Protein AF-A0A453KPJ7-F1 (afdb_monomer)

Structure (mmCIF, N/CA/C/O backbone):
data_AF-A0A453KPJ7-F1
#
_entry.id   AF-A0A453KPJ7-F1
#
loop_
_atom_site.group_PDB
_atom_site.id
_atom_site.type_symbol
_atom_site.label_atom_id
_atom_site.label_alt_id
_atom_site.label_comp_id
_atom_site.label_asym_id
_atom_site.label_entity_id
_atom_site.label_seq_id
_atom_site.pdbx_PDB_ins_code
_atom_site.Cartn_x
_atom_site.Cartn_y
_atom_site.Cartn_z
_atom_site.occupancy
_atom_site.B_iso_or_equiv
_atom_site.auth_seq_id
_atom_site.auth_comp_id
_atom_site.auth_asym_id
_atom_site.auth_atom_id
_atom_site.pdbx_PDB_model_num
ATOM 1 N N . GLN A 1 1 ? -3.373 10.650 16.529 1.00 89.56 1 GLN A N 1
ATOM 2 C CA . GLN A 1 1 ? -2.076 9.940 16.507 1.00 89.56 1 GLN A CA 1
ATOM 3 C C . GLN A 1 1 ? -1.723 9.648 15.057 1.00 89.56 1 GLN A C 1
ATOM 5 O O . GLN A 1 1 ? -2.638 9.366 14.291 1.00 89.56 1 GLN A O 1
ATOM 10 N N . VAL A 1 2 ? -0.448 9.753 14.685 1.00 97.31 2 VAL A N 1
ATOM 11 C CA . VAL A 1 2 ? 0.050 9.387 13.350 1.00 97.31 2 VAL A CA 1
ATOM 12 C C . VAL A 1 2 ? 0.977 8.189 13.517 1.00 97.31 2 VAL A C 1
ATOM 14 O O . VAL A 1 2 ? 1.848 8.220 14.385 1.00 97.31 2 VAL A O 1
ATOM 17 N N . ILE A 1 3 ? 0.761 7.137 12.732 1.00 98.25 3 ILE A N 1
ATOM 18 C CA . ILE A 1 3 ? 1.535 5.893 12.777 1.00 98.25 3 ILE A CA 1
ATOM 19 C C . ILE A 1 3 ? 2.277 5.762 11.440 1.00 98.25 3 ILE A C 1
ATOM 21 O O . ILE A 1 3 ? 1.617 5.765 10.398 1.00 98.25 3 ILE A O 1
ATOM 25 N N . PRO A 1 4 ? 3.618 5.678 11.427 1.00 98.38 4 PRO A N 1
ATOM 26 C CA . PRO A 1 4 ? 4.360 5.443 10.195 1.00 98.38 4 PRO A CA 1
ATOM 27 C C . PRO A 1 4 ? 4.102 4.022 9.673 1.00 98.38 4 PRO A C 1
ATOM 29 O O . PRO A 1 4 ? 4.000 3.078 10.454 1.00 98.38 4 PRO A O 1
ATOM 32 N N . LEU A 1 5 ? 4.021 3.880 8.351 1.00 98.62 5 LEU A N 1
ATOM 33 C CA . LEU A 1 5 ? 3.817 2.621 7.630 1.00 98.62 5 LEU A CA 1
ATOM 34 C C . LEU A 1 5 ? 5.048 2.350 6.749 1.00 98.62 5 LEU A C 1
ATOM 36 O O . LEU A 1 5 ? 5.122 2.866 5.633 1.00 98.62 5 LEU A O 1
ATOM 40 N N . PRO A 1 6 ? 6.047 1.599 7.235 1.00 98.31 6 PRO A N 1
ATOM 41 C CA . PRO A 1 6 ? 7.269 1.342 6.480 1.00 98.31 6 PRO A CA 1
ATOM 42 C C . PRO A 1 6 ? 7.010 0.535 5.198 1.00 98.31 6 PRO A C 1
ATOM 44 O O . PRO A 1 6 ? 6.441 -0.550 5.250 1.00 98.31 6 PRO A O 1
ATOM 47 N N . VAL A 1 7 ? 7.471 1.010 4.044 1.00 98.56 7 VAL A N 1
ATOM 48 C CA . VAL A 1 7 ? 7.294 0.321 2.748 1.00 98.56 7 VAL A CA 1
ATOM 49 C C . VAL A 1 7 ? 8.561 0.389 1.904 1.00 98.56 7 VAL A C 1
ATOM 51 O O . VAL A 1 7 ? 9.447 1.202 2.172 1.00 98.56 7 VAL A O 1
ATOM 54 N N . TRP A 1 8 ? 8.676 -0.466 0.892 1.00 98.44 8 TRP A N 1
ATOM 55 C CA . TRP A 1 8 ? 9.803 -0.448 -0.040 1.00 98.44 8 TRP A CA 1
ATOM 56 C C . TRP A 1 8 ? 9.503 0.439 -1.239 1.00 98.44 8 TRP A C 1
ATOM 58 O O . TRP A 1 8 ? 8.467 0.263 -1.873 1.00 98.44 8 TRP A O 1
ATOM 68 N N . HIS A 1 9 ? 10.436 1.311 -1.610 1.00 98.06 9 HIS A N 1
ATOM 69 C CA . HIS A 1 9 ? 10.384 2.106 -2.839 1.00 98.06 9 HIS A CA 1
ATOM 70 C C . HIS A 1 9 ? 11.668 1.881 -3.642 1.00 98.06 9 HIS A C 1
ATOM 72 O O . HIS A 1 9 ? 12.615 2.662 -3.597 1.00 98.06 9 HIS A O 1
ATOM 78 N N . GLY A 1 10 ? 11.732 0.750 -4.337 1.00 97.31 10 GLY A N 1
ATOM 79 C CA . GLY A 1 10 ? 12.971 0.255 -4.913 1.00 97.31 10 GLY A CA 1
ATOM 80 C C . GLY A 1 10 ? 13.803 -0.566 -3.938 1.00 97.31 10 GLY A C 1
ATOM 81 O O . GLY A 1 10 ? 13.561 -0.643 -2.731 1.00 97.31 10 GLY A O 1
ATOM 82 N N . GLN A 1 11 ? 14.812 -1.222 -4.501 1.00 95.88 11 GLN A N 1
ATOM 83 C CA . GLN A 1 11 ? 15.698 -2.097 -3.754 1.00 95.88 11 GLN A CA 1
ATOM 84 C C . GLN A 1 11 ? 16.545 -1.294 -2.759 1.00 95.88 11 GLN A C 1
ATOM 86 O O . GLN A 1 11 ? 17.253 -0.365 -3.137 1.00 95.88 11 GLN A O 1
ATOM 91 N N . GLY A 1 12 ? 16.500 -1.688 -1.484 1.00 95.19 12 GLY A N 1
ATOM 92 C CA . GLY A 1 12 ? 17.332 -1.097 -0.431 1.00 95.19 12 GLY A CA 1
ATOM 93 C C . GLY A 1 12 ? 16.883 0.284 0.054 1.00 95.19 12 GLY A C 1
ATOM 94 O O . GLY A 1 12 ? 17.589 0.886 0.859 1.00 95.19 12 GLY A O 1
ATOM 95 N N . TYR A 1 13 ? 15.721 0.777 -0.386 1.00 97.69 13 TYR A N 1
ATOM 96 C CA . TYR A 1 13 ? 15.204 2.082 0.018 1.00 97.69 13 TYR A CA 1
ATOM 97 C C . TYR A 1 13 ? 13.836 1.953 0.700 1.00 97.69 13 TYR A C 1
ATOM 99 O O . TYR A 1 13 ? 12.860 1.486 0.107 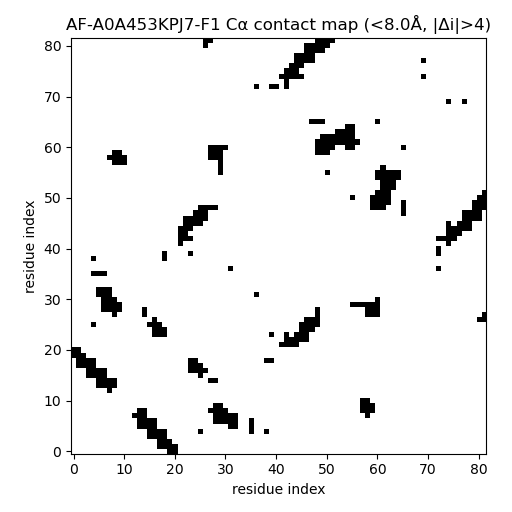1.00 97.69 13 TYR A O 1
ATOM 107 N N . ARG A 1 14 ? 13.777 2.350 1.979 1.00 97.06 14 ARG A N 1
ATOM 108 C CA . ARG A 1 14 ? 12.541 2.394 2.769 1.00 97.06 14 ARG A CA 1
ATOM 109 C C . ARG A 1 14 ? 11.905 3.776 2.682 1.00 97.06 14 ARG A C 1
ATOM 111 O O . ARG A 1 14 ? 12.510 4.757 3.107 1.00 97.06 14 ARG A O 1
ATOM 118 N N . SER A 1 15 ? 10.669 3.810 2.199 1.00 97.19 15 SER A N 1
ATOM 119 C CA . SER A 1 15 ? 9.774 4.964 2.274 1.00 97.19 15 SER A CA 1
ATOM 120 C C . SER A 1 15 ? 8.777 4.783 3.427 1.00 97.19 15 SER A C 1
ATOM 122 O O . SER A 1 15 ? 8.687 3.709 4.038 1.00 97.19 15 SER A O 1
ATOM 124 N N . LEU A 1 16 ? 8.036 5.843 3.742 1.00 98.19 16 LEU A N 1
ATOM 125 C CA . LEU A 1 16 ? 6.999 5.849 4.765 1.00 98.19 16 LEU A CA 1
ATOM 126 C C . LEU A 1 16 ? 5.658 6.249 4.157 1.00 98.19 16 LEU A C 1
ATOM 128 O O . LEU A 1 16 ? 5.489 7.365 3.670 1.00 98.19 16 LEU A O 1
ATOM 132 N N . GLY A 1 17 ? 4.681 5.359 4.285 1.00 98.38 17 GLY A N 1
ATOM 133 C CA . GLY A 1 17 ? 3.287 5.763 4.355 1.00 98.38 17 GLY A CA 1
ATOM 134 C C . GLY A 1 17 ? 2.916 6.218 5.767 1.00 98.38 17 GLY A C 1
ATOM 135 O O . GLY A 1 17 ? 3.710 6.131 6.710 1.00 98.38 17 GLY A O 1
ATOM 136 N N . PHE A 1 18 ? 1.674 6.656 5.938 1.00 98.56 18 PHE A N 1
ATOM 137 C CA . PHE A 1 18 ? 1.153 7.101 7.225 1.00 98.56 18 PHE A CA 1
ATOM 138 C C . PHE A 1 18 ? -0.284 6.643 7.433 1.00 98.56 18 PHE A C 1
ATOM 140 O O . PHE A 1 18 ? -1.129 6.769 6.545 1.00 98.56 18 PHE A O 1
ATOM 147 N N . ARG A 1 19 ? -0.573 6.171 8.646 1.00 98.56 19 ARG A N 1
ATOM 148 C CA . ARG A 1 19 ? -1.931 5.987 9.149 1.00 98.56 19 ARG A CA 1
ATOM 149 C C . ARG A 1 19 ? -2.285 7.109 10.112 1.00 98.56 19 ARG A C 1
ATOM 151 O O . ARG A 1 19 ? -1.527 7.414 11.034 1.00 98.56 19 ARG A O 1
ATOM 158 N N . PHE A 1 20 ? -3.459 7.695 9.926 1.00 98.19 20 PHE A N 1
ATOM 159 C CA . PHE A 1 20 ? -4.020 8.697 10.825 1.00 98.19 20 PHE A CA 1
ATOM 160 C C . PHE A 1 20 ? -5.525 8.466 10.951 1.00 98.19 20 PHE A C 1
ATOM 162 O O . PHE A 1 20 ? -6.289 8.616 9.999 1.00 98.19 20 PHE A O 1
ATOM 169 N N . GLY A 1 21 ? -5.939 8.036 12.146 1.00 96.38 21 GLY A N 1
ATOM 170 C CA . GLY A 1 21 ? -7.276 7.487 12.359 1.00 96.38 21 GLY A CA 1
ATOM 171 C C . GLY A 1 21 ? -7.506 6.254 11.482 1.00 96.38 21 GLY A C 1
ATOM 172 O O . GLY A 1 21 ? -6.727 5.297 11.509 1.00 96.38 21 GLY A O 1
ATOM 173 N N . ASP A 1 22 ? -8.557 6.327 10.675 1.00 97.12 22 ASP A N 1
A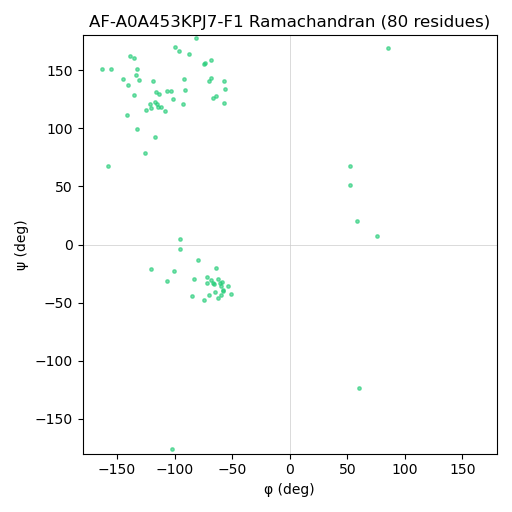TOM 174 C CA . ASP A 1 22 ? -9.048 5.241 9.825 1.00 97.12 22 ASP A CA 1
ATOM 175 C C . ASP A 1 22 ? -8.521 5.291 8.380 1.00 97.12 22 ASP A C 1
ATOM 177 O O . ASP A 1 22 ? -8.931 4.500 7.521 1.00 97.12 22 ASP A O 1
ATOM 181 N N . ILE A 1 23 ? -7.616 6.233 8.104 1.00 98.50 23 ILE A N 1
ATOM 182 C CA . ILE A 1 23 ? -7.042 6.491 6.785 1.00 98.50 23 ILE A CA 1
ATOM 183 C C . ILE A 1 23 ? -5.604 5.978 6.760 1.00 98.50 23 ILE A C 1
ATOM 185 O O . ILE A 1 23 ? -4.826 6.280 7.665 1.00 98.50 23 ILE A O 1
ATOM 189 N N . CYS A 1 24 ? -5.251 5.234 5.714 1.00 98.75 24 CYS A N 1
ATOM 190 C CA . CYS A 1 24 ? -3.882 4.824 5.409 1.00 98.75 24 CYS A CA 1
ATOM 191 C C . CYS A 1 24 ? -3.470 5.428 4.065 1.00 98.75 24 CYS A C 1
ATOM 193 O O . CYS A 1 24 ? -4.132 5.199 3.055 1.00 98.75 24 CYS A O 1
ATOM 195 N N . TYR A 1 25 ? -2.389 6.200 4.055 1.00 98.69 25 TYR A N 1
ATOM 196 C CA . TYR A 1 25 ? -1.820 6.820 2.862 1.00 98.69 25 TYR A CA 1
ATOM 197 C C . TYR A 1 25 ? -0.445 6.217 2.585 1.00 98.69 25 TYR A C 1
ATOM 199 O O . TYR A 1 25 ? 0.452 6.334 3.419 1.00 98.69 25 TYR A O 1
ATOM 207 N N . ILE A 1 26 ? -0.283 5.572 1.433 1.00 98.50 26 ILE A N 1
ATOM 208 C CA . ILE A 1 26 ? 0.977 4.980 0.978 1.00 98.50 26 ILE A CA 1
ATOM 209 C C . ILE A 1 26 ? 1.192 5.400 -0.479 1.00 98.50 26 ILE A C 1
ATOM 211 O O . ILE A 1 26 ? 0.605 4.813 -1.389 1.00 98.50 26 ILE A O 1
ATOM 215 N N . SER A 1 27 ? 2.028 6.415 -0.695 1.00 95.50 27 SER A N 1
ATOM 216 C CA . SER A 1 27 ? 2.551 6.750 -2.024 1.00 95.50 27 SER A CA 1
ATOM 217 C C . SER A 1 27 ? 3.926 6.119 -2.232 1.00 95.50 27 SER A C 1
ATOM 219 O O . SER A 1 27 ? 4.541 5.661 -1.267 1.00 95.50 27 SER A O 1
ATOM 221 N N . ASP A 1 28 ? 4.385 6.102 -3.487 1.00 96.69 28 ASP A N 1
ATOM 222 C CA . ASP A 1 28 ? 5.749 5.715 -3.853 1.00 96.69 28 ASP A CA 1
ATOM 223 C C . ASP A 1 28 ? 6.130 4.353 -3.256 1.00 96.69 28 ASP A C 1
ATOM 225 O O . ASP A 1 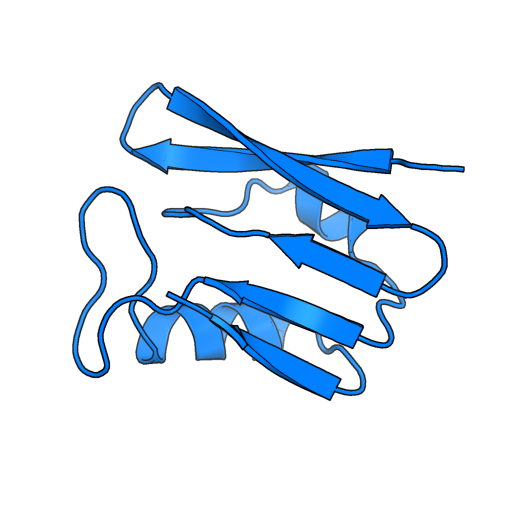28 ? 6.959 4.268 -2.352 1.00 96.69 28 ASP A O 1
ATOM 229 N N . VAL A 1 29 ? 5.492 3.272 -3.718 1.00 98.31 29 VAL A N 1
ATOM 230 C CA . VAL A 1 29 ? 5.696 1.934 -3.146 1.00 98.31 29 VAL A CA 1
ATOM 231 C C . VAL A 1 29 ? 5.855 0.872 -4.225 1.00 98.31 29 VAL A C 1
ATOM 233 O O . VAL A 1 29 ? 5.035 0.713 -5.115 1.00 98.31 29 VAL A O 1
ATOM 236 N N . SER A 1 30 ? 6.922 0.095 -4.103 1.00 98.00 30 SER A N 1
ATOM 237 C CA . SER A 1 30 ? 7.227 -1.088 -4.912 1.00 98.00 30 SER A CA 1
ATOM 238 C C . SER A 1 30 ? 6.897 -2.406 -4.217 1.00 98.00 30 SER A C 1
ATOM 240 O O . SER A 1 30 ? 6.728 -3.408 -4.908 1.00 98.00 30 SER A O 1
ATOM 242 N N . ASP A 1 31 ? 6.835 -2.424 -2.879 1.00 98.12 31 ASP A N 1
ATOM 243 C CA . ASP A 1 31 ? 6.458 -3.605 -2.097 1.00 98.12 31 ASP A CA 1
ATOM 244 C C . ASP A 1 31 ? 6.064 -3.248 -0.649 1.00 98.12 31 ASP A C 1
ATOM 246 O O . ASP A 1 31 ? 6.566 -2.274 -0.074 1.00 98.12 31 ASP A O 1
ATOM 250 N N . ILE A 1 32 ? 5.180 -4.052 -0.048 1.00 98.25 32 ILE A N 1
ATOM 251 C CA . ILE A 1 32 ? 4.706 -3.879 1.335 1.00 98.25 32 ILE A CA 1
ATOM 252 C C . ILE A 1 32 ? 5.244 -5.038 2.189 1.00 98.25 32 ILE A C 1
ATOM 254 O O . ILE A 1 32 ? 4.893 -6.188 1.928 1.00 98.25 32 ILE A O 1
ATOM 258 N N . PRO A 1 33 ? 6.068 -4.767 3.216 1.00 97.38 33 PRO A N 1
ATOM 259 C CA . PRO A 1 33 ? 6.606 -5.794 4.104 1.00 97.38 33 PRO A CA 1
ATOM 260 C C . PRO A 1 33 ? 5.549 -6.316 5.087 1.00 97.38 33 PRO A C 1
ATOM 262 O O . PRO A 1 33 ? 4.623 -5.596 5.469 1.00 97.38 33 PRO A O 1
ATOM 265 N N . ASP A 1 34 ? 5.745 -7.543 5.574 1.00 96.75 34 ASP A N 1
ATOM 266 C CA . ASP A 1 34 ? 4.826 -8.235 6.492 1.00 96.75 34 ASP A CA 1
ATOM 267 C C . ASP A 1 34 ? 4.484 -7.426 7.754 1.00 96.75 34 ASP A C 1
ATOM 269 O O . ASP A 1 34 ? 3.344 -7.449 8.225 1.00 96.75 34 ASP A O 1
ATOM 273 N N . GLU A 1 35 ? 5.445 -6.666 8.295 1.00 96.75 35 GLU A N 1
ATOM 274 C CA . GLU A 1 35 ? 5.215 -5.820 9.472 1.00 96.75 35 GLU A CA 1
ATOM 275 C C . GLU A 1 35 ? 4.162 -4.725 9.240 1.00 96.75 35 GLU A C 1
ATOM 277 O O . GLU A 1 35 ? 3.451 -4.346 10.172 1.00 96.75 35 GLU A O 1
ATOM 282 N N . THR A 1 36 ? 4.023 -4.250 8.001 1.00 98.31 36 THR A N 1
ATOM 283 C CA . THR A 1 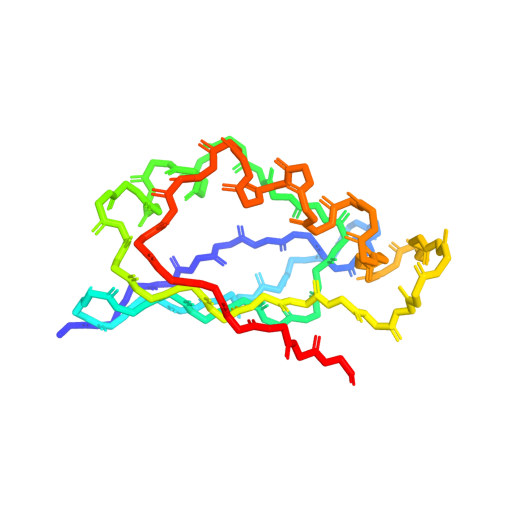36 ? 3.154 -3.123 7.659 1.00 98.31 36 THR A CA 1
ATOM 284 C C . THR A 1 36 ? 1.712 -3.561 7.474 1.00 98.31 36 THR A C 1
ATOM 286 O O . THR A 1 36 ? 0.814 -2.802 7.830 1.00 98.31 36 THR A O 1
ATOM 289 N N . TYR A 1 37 ? 1.450 -4.798 7.036 1.00 98.12 37 TYR A N 1
ATOM 290 C CA . TYR A 1 37 ? 0.071 -5.294 6.928 1.00 98.12 37 TYR A CA 1
ATOM 291 C C . TYR A 1 37 ? -0.662 -5.293 8.271 1.00 98.12 37 TYR A C 1
ATOM 293 O O . TYR A 1 37 ? -1.834 -4.932 8.310 1.00 98.12 37 TYR A O 1
ATOM 301 N N . LYS A 1 38 ? 0.030 -5.590 9.379 1.00 96.56 38 LYS A N 1
ATOM 302 C CA . LYS A 1 38 ? -0.560 -5.517 10.731 1.00 96.56 38 LYS A CA 1
ATOM 303 C C . LYS A 1 38 ? -1.038 -4.107 11.079 1.00 96.56 38 LYS A C 1
ATOM 305 O O . LYS A 1 38 ? -2.023 -3.928 11.781 1.00 96.56 38 LYS A O 1
ATOM 310 N N . LEU A 1 39 ? -0.346 -3.087 10.571 1.00 97.44 39 LEU A N 1
ATOM 311 C CA . LEU A 1 39 ? -0.696 -1.682 10.790 1.00 97.44 39 LEU A CA 1
ATOM 312 C C . LEU A 1 39 ? -1.838 -1.207 9.875 1.00 97.44 39 LEU A C 1
ATOM 314 O O . LEU A 1 39 ? -2.405 -0.137 10.114 1.00 97.44 39 LEU A O 1
ATOM 318 N N . LEU A 1 40 ? -2.178 -1.988 8.845 1.00 97.75 40 LEU A N 1
ATOM 319 C CA . LEU A 1 40 ? -3.231 -1.710 7.866 1.00 97.75 40 LEU A CA 1
ATOM 320 C C . LEU A 1 40 ? -4.571 -2.379 8.202 1.00 97.75 40 LEU A C 1
ATOM 322 O O . LEU A 1 40 ? -5.558 -2.137 7.506 1.00 97.75 40 LEU A O 1
ATOM 326 N N . GLU A 1 41 ? -4.632 -3.185 9.264 1.00 95.56 41 GLU A N 1
ATOM 327 C CA . GLU A 1 41 ? -5.872 -3.814 9.725 1.00 95.56 41 GLU A CA 1
ATOM 328 C C . GLU A 1 41 ? -6.955 -2.763 10.035 1.00 95.56 41 GLU A C 1
ATOM 330 O O . GLU A 1 41 ? -6.674 -1.666 10.539 1.00 95.56 41 GLU A O 1
ATOM 335 N N . ASP A 1 42 ? -8.200 -3.089 9.682 1.00 95.50 42 ASP A N 1
ATOM 336 C CA . ASP A 1 42 ? -9.389 -2.235 9.818 1.00 95.50 42 ASP A 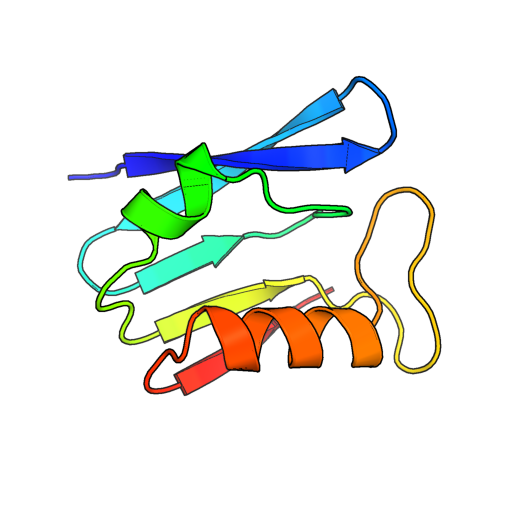CA 1
ATOM 337 C C . ASP A 1 42 ? -9.327 -0.875 9.092 1.00 95.50 42 ASP A C 1
ATOM 339 O O . ASP A 1 42 ? -10.109 0.038 9.382 1.00 95.50 42 ASP A O 1
ATOM 343 N N . CYS A 1 43 ? -8.441 -0.729 8.100 1.00 97.25 43 CYS A N 1
ATOM 344 C CA .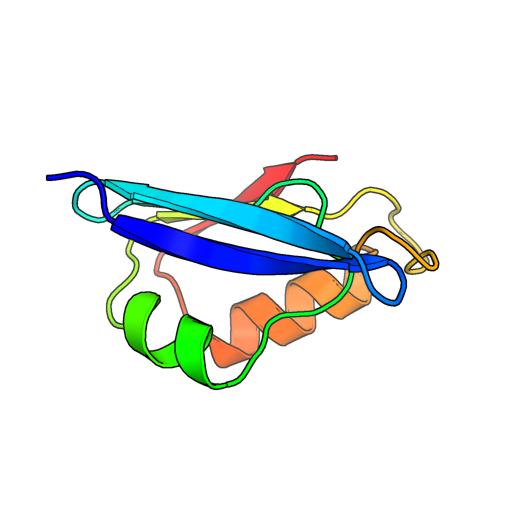 CYS A 1 43 ? -8.358 0.466 7.263 1.00 97.25 43 CYS A CA 1
ATOM 345 C C . CYS A 1 43 ? -9.699 0.762 6.561 1.00 97.25 43 CYS A C 1
ATOM 347 O O . CYS A 1 43 ? -10.222 -0.043 5.787 1.00 97.25 43 CYS A O 1
ATOM 349 N N . GLN A 1 44 ? -10.267 1.948 6.796 1.00 98.38 44 GLN A N 1
ATOM 350 C CA . GLN A 1 44 ? -11.514 2.356 6.142 1.00 98.38 44 GLN A CA 1
ATOM 351 C C . GLN A 1 44 ? -11.233 2.961 4.766 1.00 98.38 44 GLN A C 1
ATOM 353 O O . GLN A 1 44 ? -11.910 2.627 3.792 1.00 98.38 44 GLN A O 1
ATOM 358 N N . LEU A 1 45 ? -10.225 3.831 4.686 1.00 98.75 45 LEU A N 1
ATOM 359 C CA . LEU A 1 45 ? -9.792 4.468 3.449 1.00 98.75 45 LEU A CA 1
ATOM 360 C C . LEU A 1 45 ? -8.307 4.210 3.213 1.00 98.75 45 LEU A C 1
ATOM 362 O O . LEU A 1 45 ? -7.463 4.706 3.958 1.00 98.75 45 LEU A O 1
ATOM 366 N N . LEU A 1 46 ? -8.005 3.494 2.135 1.00 98.81 46 LEU A N 1
ATOM 367 C CA . LEU A 1 46 ? -6.646 3.302 1.647 1.00 98.81 46 LEU A CA 1
ATOM 368 C C . LEU A 1 46 ? -6.391 4.230 0.455 1.00 98.81 46 LEU A C 1
ATOM 370 O O . LEU A 1 46 ? -7.127 4.192 -0.527 1.00 98.81 46 LEU A O 1
ATOM 374 N N . ILE A 1 47 ? -5.344 5.041 0.519 1.00 98.81 47 ILE A N 1
ATOM 375 C CA . ILE A 1 47 ? -4.825 5.806 -0.616 1.00 98.81 47 ILE A CA 1
ATOM 376 C C . ILE A 1 47 ? -3.502 5.152 -1.009 1.00 98.81 47 ILE A C 1
ATOM 378 O O . ILE A 1 47 ? -2.588 5.119 -0.185 1.00 98.81 47 ILE A O 1
ATOM 382 N N . LEU A 1 48 ? -3.427 4.578 -2.212 1.00 98.75 48 LEU A N 1
ATOM 383 C CA . LEU A 1 48 ? -2.336 3.687 -2.619 1.00 98.75 48 LEU A CA 1
ATOM 384 C C . LEU A 1 48 ? -1.745 4.068 -3.982 1.00 98.75 48 LEU A C 1
ATOM 386 O O . LEU A 1 48 ? -2.483 4.414 -4.905 1.00 98.75 48 LEU A O 1
ATOM 390 N N . ASP A 1 49 ? -0.425 3.944 -4.097 1.00 98.31 49 ASP A N 1
ATOM 391 C CA . ASP A 1 49 ? 0.336 4.071 -5.343 1.00 98.31 49 ASP A CA 1
ATOM 392 C C . ASP A 1 49 ? -0.141 3.100 -6.442 1.00 98.31 49 ASP A C 1
ATOM 394 O O . ASP A 1 49 ? -0.346 1.904 -6.207 1.00 98.31 49 ASP A O 1
ATOM 398 N N . ALA A 1 50 ? -0.303 3.626 -7.652 1.00 98.00 50 ALA A N 1
ATOM 399 C CA . ALA A 1 50 ? -0.587 2.904 -8.885 1.00 98.00 50 ALA A CA 1
ATOM 400 C C . ALA A 1 50 ? -0.160 3.759 -10.096 1.00 98.00 50 ALA A C 1
ATOM 402 O O . ALA A 1 50 ? -0.993 4.213 -10.882 1.00 98.00 50 ALA A O 1
ATOM 403 N N . LEU A 1 51 ? 1.149 3.967 -10.255 1.00 97.56 51 LEU A N 1
ATOM 404 C CA . LEU A 1 51 ? 1.746 4.893 -11.228 1.00 97.56 51 LEU A CA 1
ATOM 405 C C . LEU A 1 51 ? 1.388 4.595 -12.694 1.00 97.56 51 LEU A C 1
ATOM 407 O O . LEU A 1 51 ? 1.339 5.494 -13.533 1.00 97.56 51 LEU A O 1
ATOM 411 N N . ARG A 1 52 ? 1.198 3.319 -13.046 1.00 96.19 52 ARG A N 1
ATOM 412 C CA . ARG A 1 52 ? 0.933 2.897 -14.431 1.00 96.19 52 ARG A CA 1
ATOM 413 C C . ARG A 1 52 ? -0.231 1.919 -14.524 1.00 96.19 52 ARG A C 1
ATOM 415 O O . ARG A 1 52 ? -0.374 1.061 -13.654 1.00 96.19 52 ARG A O 1
ATOM 422 N N . PRO A 1 53 ? -1.023 1.973 -15.608 1.00 96.00 53 PRO A N 1
ATOM 423 C CA . PRO A 1 53 ? -2.181 1.099 -15.768 1.00 96.00 53 PRO A CA 1
ATOM 424 C C . PRO A 1 53 ? -1.814 -0.363 -16.066 1.00 96.00 53 PRO A C 1
ATOM 426 O O . PRO A 1 53 ? -2.585 -1.254 -15.726 1.00 96.00 53 PRO A O 1
AT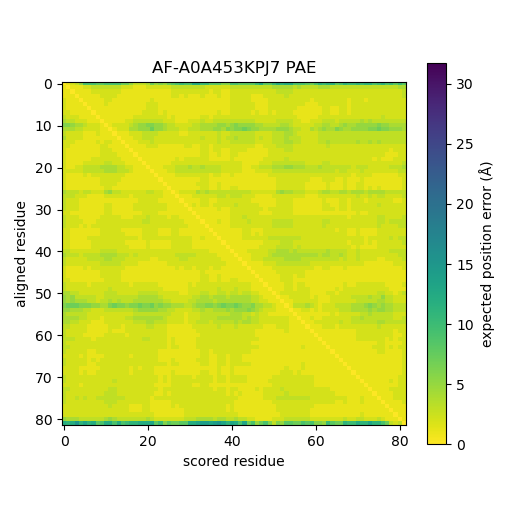OM 429 N N . ASP A 1 54 ? -0.668 -0.629 -16.698 1.00 95.88 54 ASP A N 1
ATOM 430 C CA . ASP A 1 54 ? -0.333 -1.942 -17.265 1.00 95.88 54 ASP A CA 1
ATOM 431 C C . ASP A 1 54 ? 0.717 -2.730 -16.467 1.00 95.88 54 ASP A C 1
ATOM 433 O O . ASP A 1 54 ? 0.677 -3.960 -16.460 1.00 95.88 54 ASP A O 1
ATOM 437 N N . ARG A 1 55 ? 1.665 -2.055 -15.800 1.00 95.94 55 ARG A N 1
ATOM 438 C CA . ARG A 1 55 ? 2.813 -2.722 -15.158 1.00 95.94 55 ARG A CA 1
ATOM 439 C C . ARG A 1 55 ? 3.418 -1.943 -13.998 1.00 95.94 55 ARG A C 1
ATOM 441 O O . ARG A 1 55 ? 3.436 -0.717 -14.015 1.00 95.94 55 ARG A O 1
ATOM 448 N N . SER A 1 56 ? 3.994 -2.664 -13.041 1.00 97.50 56 SER A N 1
ATOM 449 C CA . SE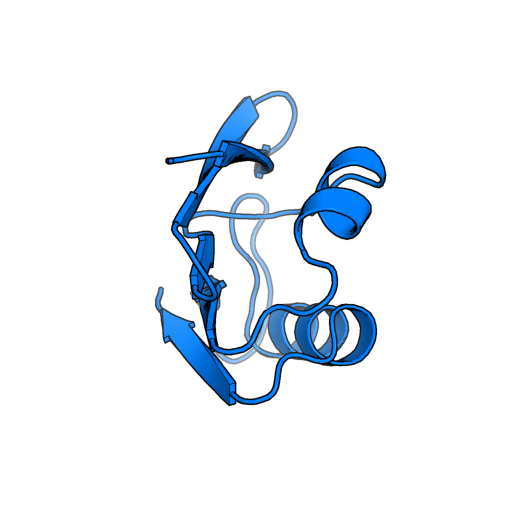R A 1 56 ? 4.854 -2.079 -12.006 1.00 97.50 56 SER A CA 1
ATOM 450 C C . SER A 1 56 ? 6.221 -1.683 -12.566 1.00 97.50 56 SER A C 1
ATOM 452 O O . SER A 1 56 ? 6.676 -2.219 -13.582 1.00 97.50 56 SER A O 1
ATOM 454 N N . SER A 1 57 ? 6.884 -0.740 -11.900 1.00 96.81 57 SER A N 1
ATOM 455 C CA . SER A 1 57 ? 8.308 -0.457 -12.093 1.00 96.81 57 SER A CA 1
ATOM 456 C C . SER A 1 57 ? 9.125 -1.072 -10.952 1.00 96.81 57 SER A C 1
ATOM 458 O O . SER A 1 57 ? 8.584 -1.748 -10.079 1.00 96.81 57 SER A O 1
ATOM 460 N N . SER A 1 58 ? 10.438 -0.837 -10.944 1.00 97.25 58 SER A N 1
ATOM 461 C CA . SER A 1 58 ? 11.284 -1.199 -9.804 1.00 97.25 58 SER A CA 1
ATOM 462 C C . SER A 1 58 ? 10.932 -0.427 -8.531 1.00 97.25 58 SER A C 1
ATOM 464 O O . SER A 1 58 ? 11.309 -0.867 -7.456 1.00 97.25 58 SER A O 1
ATOM 466 N N . THR A 1 59 ? 10.244 0.711 -8.641 1.00 97.50 59 THR A N 1
ATOM 467 C CA . THR A 1 59 ? 10.022 1.659 -7.541 1.00 97.50 59 THR A CA 1
ATOM 468 C C . THR A 1 59 ? 8.547 1.903 -7.218 1.00 97.50 59 THR A C 1
ATOM 470 O O . THR A 1 59 ? 8.243 2.279 -6.092 1.00 97.50 59 THR A O 1
ATOM 473 N N . HIS A 1 60 ? 7.632 1.625 -8.147 1.00 98.38 60 HIS A N 1
ATOM 474 C CA . HIS A 1 60 ? 6.198 1.873 -7.986 1.00 98.38 60 HIS A CA 1
ATOM 475 C C . HIS A 1 60 ? 5.352 0.674 -8.386 1.00 98.38 60 HIS A C 1
ATOM 477 O O . HIS A 1 60 ? 5.685 -0.075 -9.317 1.00 98.38 60 HIS A O 1
ATOM 483 N N . PHE A 1 61 ? 4.190 0.564 -7.758 1.00 98.44 61 PHE A N 1
ATOM 484 C CA . PHE A 1 61 ? 3.146 -0.338 -8.192 1.00 98.44 61 PHE A CA 1
ATOM 485 C C . PHE A 1 61 ? 2.526 0.143 -9.502 1.00 98.44 61 PHE A C 1
ATOM 487 O O . PHE A 1 61 ? 2.277 1.326 -9.725 1.00 98.44 61 PHE A O 1
ATOM 494 N N . GLY A 1 62 ? 2.232 -0.813 -10.378 1.00 98.31 62 GLY A N 1
ATOM 495 C CA . GLY A 1 62 ? 1.218 -0.645 -11.408 1.00 98.31 62 GLY A CA 1
ATOM 496 C C . GLY A 1 62 ? -0.154 -1.031 -10.864 1.00 98.31 62 GLY A C 1
ATOM 497 O O . GLY A 1 62 ? -0.261 -1.754 -9.870 1.00 98.31 62 GLY A O 1
ATOM 498 N N . LEU A 1 63 ? -1.209 -0.619 -11.563 1.00 98.44 63 LEU A N 1
ATOM 499 C CA . LEU A 1 63 ? -2.593 -0.897 -11.186 1.00 98.44 63 LEU A CA 1
ATOM 500 C C . LEU A 1 63 ? -2.873 -2.390 -10.906 1.00 98.44 63 LEU A C 1
ATOM 502 O O . LEU A 1 63 ? -3.516 -2.668 -9.894 1.00 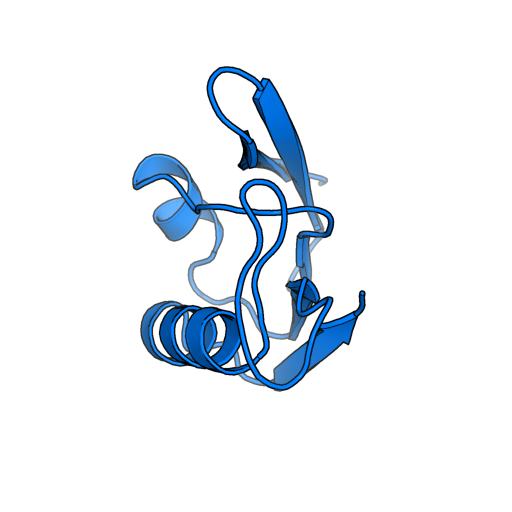98.44 63 LEU A O 1
ATOM 506 N N . PRO A 1 64 ? -2.383 -3.373 -11.696 1.00 98.38 64 PRO A N 1
ATOM 507 C CA . PRO A 1 64 ? -2.629 -4.786 -11.399 1.00 98.38 64 PRO A CA 1
ATOM 508 C C . PRO A 1 64 ? -2.095 -5.212 -10.027 1.00 98.38 64 PRO A C 1
ATOM 510 O O . PRO A 1 64 ? -2.813 -5.861 -9.266 1.00 98.38 64 PRO A O 1
ATOM 513 N N . ARG A 1 65 ? -0.874 -4.783 -9.679 1.00 98.19 65 ARG A N 1
ATOM 514 C CA . ARG A 1 65 ? -0.254 -5.086 -8.383 1.00 98.19 65 ARG A CA 1
ATOM 515 C C . ARG A 1 65 ? -0.950 -4.345 -7.247 1.00 98.19 65 ARG A C 1
ATOM 517 O O . ARG A 1 65 ? -1.259 -4.957 -6.231 1.00 98.19 65 ARG A O 1
ATOM 524 N N . ALA A 1 66 ? -1.277 -3.069 -7.437 1.00 98.56 66 ALA A N 1
ATOM 525 C CA . ALA A 1 66 ? -2.027 -2.300 -6.448 1.00 98.56 66 ALA A CA 1
ATOM 526 C C . ALA A 1 66 ? -3.386 -2.960 -6.134 1.00 98.56 66 ALA A C 1
ATOM 528 O O . ALA A 1 66 ? -3.783 -3.056 -4.975 1.00 98.56 66 ALA A O 1
ATOM 529 N N . LEU A 1 67 ? -4.073 -3.509 -7.144 1.00 98.62 67 LEU A N 1
ATOM 530 C CA . LEU A 1 67 ? -5.314 -4.270 -6.957 1.00 98.62 67 LEU A CA 1
ATOM 531 C C . LEU A 1 67 ? -5.109 -5.591 -6.196 1.00 98.62 67 LEU A C 1
ATOM 533 O O . LEU A 1 67 ? -6.012 -6.014 -5.474 1.00 98.62 67 LEU A O 1
ATOM 537 N N . GLU A 1 68 ? -3.973 -6.278 -6.347 1.00 98.56 68 GLU A N 1
ATOM 538 C CA . GLU A 1 68 ? -3.631 -7.437 -5.504 1.00 98.56 68 GLU A CA 1
ATOM 539 C C . GLU A 1 68 ? -3.500 -7.025 -4.037 1.00 98.56 68 GLU A C 1
ATOM 541 O O . GLU A 1 68 ? -4.093 -7.666 -3.168 1.00 98.56 68 GLU A O 1
ATOM 546 N N . GLU A 1 69 ? -2.800 -5.924 -3.768 1.00 98.38 69 GLU A N 1
ATOM 547 C CA . GLU A 1 69 ? -2.610 -5.419 -2.407 1.00 98.38 69 GLU A CA 1
ATOM 548 C C . GLU A 1 69 ? -3.925 -4.970 -1.766 1.00 98.38 69 GLU A C 1
ATOM 550 O O . GLU A 1 69 ? -4.220 -5.338 -0.629 1.00 98.38 69 GLU A O 1
ATOM 555 N N . VAL A 1 70 ? -4.797 -4.293 -2.517 1.00 98.50 70 VAL A N 1
ATOM 556 C CA . VAL A 1 70 ? -6.149 -3.936 -2.050 1.00 98.50 70 VAL A CA 1
ATOM 557 C C . VAL A 1 70 ? -6.954 -5.174 -1.654 1.00 98.50 70 VAL A C 1
ATOM 559 O O . VAL A 1 70 ? -7.647 -5.152 -0.638 1.00 98.50 70 VAL A O 1
ATOM 562 N N . ARG A 1 71 ? -6.855 -6.276 -2.408 1.00 98.31 71 ARG A N 1
ATOM 563 C CA . ARG A 1 71 ? -7.559 -7.528 -2.072 1.00 98.31 71 ARG A CA 1
ATOM 564 C C . ARG A 1 71 ? -7.015 -8.197 -0.810 1.00 98.31 71 ARG A C 1
ATOM 566 O O . ARG A 1 71 ? -7.784 -8.871 -0.123 1.00 98.31 71 ARG A O 1
ATOM 573 N N . LYS A 1 72 ? -5.724 -8.031 -0.508 1.00 97.50 72 LYS A N 1
ATOM 574 C CA . LYS A 1 72 ? -5.112 -8.527 0.733 1.00 97.50 72 LYS A CA 1
ATOM 575 C C . LYS A 1 72 ? -5.507 -7.663 1.931 1.00 97.50 72 LYS A C 1
ATOM 577 O O . LYS A 1 72 ? -5.947 -8.208 2.937 1.00 97.50 72 LYS A O 1
ATOM 582 N N . ILE A 1 73 ? -5.402 -6.339 1.793 1.00 98.06 73 ILE A N 1
ATOM 583 C CA . ILE A 1 73 ? -5.668 -5.359 2.860 1.00 98.06 73 ILE A CA 1
ATOM 584 C C . ILE A 1 73 ? -7.172 -5.249 3.165 1.00 98.06 73 ILE A C 1
ATOM 586 O O . ILE A 1 73 ? -7.554 -5.032 4.310 1.00 98.06 73 ILE A O 1
ATOM 590 N N . LYS A 1 74 ? -8.032 -5.425 2.152 1.00 98.19 74 LYS A N 1
ATOM 591 C CA . LYS A 1 74 ? -9.504 -5.347 2.238 1.00 98.19 74 LYS A CA 1
ATOM 592 C C . LYS A 1 74 ? -10.036 -4.053 2.885 1.00 98.19 74 LYS A C 1
ATOM 594 O O . LYS A 1 74 ? -10.883 -4.128 3.778 1.00 98.19 74 LYS A O 1
ATOM 599 N N . PRO A 1 75 ? -9.600 -2.860 2.440 1.00 98.38 75 PRO A N 1
ATOM 600 C CA . PRO A 1 75 ? -10.153 -1.614 2.955 1.00 98.38 75 PRO A CA 1
ATOM 601 C C . PRO A 1 75 ? -11.612 -1.431 2.504 1.00 98.38 75 PRO A C 1
ATOM 603 O O . PRO A 1 75 ? -12.023 -1.974 1.476 1.00 98.38 75 PRO A O 1
ATOM 606 N N . LYS A 1 76 ? -12.400 -0.608 3.213 1.00 98.25 76 LYS A N 1
ATOM 607 C CA . LYS A 1 76 ? -13.775 -0.289 2.764 1.00 98.25 76 LYS A CA 1
ATOM 608 C C . LYS A 1 76 ? -13.799 0.502 1.457 1.00 98.25 76 LYS A C 1
ATOM 610 O O . LYS A 1 76 ? -14.722 0.350 0.658 1.00 98.25 76 LYS A O 1
ATOM 615 N N . ARG A 1 77 ? -12.808 1.369 1.248 1.00 98.62 77 ARG A N 1
ATOM 616 C CA . ARG A 1 77 ? -12.633 2.149 0.022 1.00 98.62 77 ARG A CA 1
ATOM 617 C C . ARG A 1 77 ? -11.150 2.323 -0.279 1.00 98.62 77 ARG A C 1
ATOM 619 O O . ARG A 1 77 ? -10.359 2.581 0.625 1.00 98.62 77 ARG A O 1
ATOM 626 N N . THR A 1 78 ? -10.802 2.265 -1.561 1.00 98.69 78 THR A N 1
ATOM 627 C CA . THR A 1 78 ? -9.465 2.617 -2.047 1.00 98.69 78 THR A CA 1
ATOM 628 C C . THR A 1 78 ? -9.534 3.784 -3.022 1.00 98.69 78 THR A C 1
ATOM 630 O O . THR A 1 78 ? -10.445 3.848 -3.848 1.00 98.69 78 THR A O 1
ATOM 633 N N . LEU A 1 79 ? -8.566 4.692 -2.929 1.00 98.75 79 LEU A N 1
ATOM 634 C CA . LEU A 1 79 ? -8.245 5.687 -3.947 1.00 98.75 79 LEU A CA 1
ATOM 635 C C . LEU A 1 79 ? -6.837 5.397 -4.464 1.00 98.75 79 LEU A C 1
ATOM 637 O O . LEU A 1 79 ? -5.919 5.202 -3.672 1.00 98.75 79 LEU A O 1
ATOM 641 N N . PHE A 1 80 ? -6.670 5.366 -5.780 1.00 98.38 80 PHE A N 1
ATOM 642 C CA . PHE A 1 80 ? -5.351 5.233 -6.385 1.00 98.38 80 PHE A CA 1
ATOM 643 C C . PHE A 1 80 ? -4.756 6.610 -6.673 1.00 98.38 80 PHE A C 1
ATOM 645 O O . PHE A 1 80 ? -5.479 7.532 -7.055 1.00 98.38 80 PHE A O 1
ATOM 652 N N . THR A 1 81 ? -3.449 6.732 -6.477 1.00 96.12 81 THR A N 1
ATOM 653 C CA . THR A 1 81 ? -2.638 7.911 -6.797 1.00 96.12 81 THR A CA 1
ATOM 654 C C . THR A 1 81 ? -1.350 7.451 -7.475 1.00 96.12 81 THR A C 1
ATOM 656 O O . THR A 1 81 ? -0.991 6.285 -7.350 1.00 96.12 81 THR A O 1
ATOM 659 N N . GLY A 1 82 ? -0.660 8.325 -8.197 1.00 77.12 82 GLY A N 1
ATOM 660 C CA . GLY A 1 82 ? 0.559 7.976 -8.927 1.00 77.12 82 GLY A CA 1
ATOM 661 C C . GLY A 1 82 ? 0.937 9.059 -9.912 1.00 77.12 82 GLY A C 1
ATOM 662 O O . GLY A 1 82 ? 0.005 9.608 -10.541 1.00 77.12 82 GLY A O 1
#

Solvent-accessible surface area (backbone atoms only — not comparable to full-atom values): 4329 Å² total; per-residue (Å²): 118,77,44,81,33,60,27,28,37,27,90,96,36,78,40,70,21,40,32,48,85,51,36,33,42,35,61,63,30,45,47,78,47,77,76,33,56,70,75,40,62,85,27,43,36,35,37,36,27,31,62,31,80,85,50,60,57,73,37,30,21,2,36,65,57,36,52,52,51,46,68,73,58,58,42,80,39,79,45,79,44,104

Mean predicted aligned error: 2.06 Å

Radius of gyration: 11.45 Å; Cα contacts (8 Å, |Δi|>4): 194; chains: 1; bounding box: 31×18×34 Å

Foldseek 3Di:
DKDWQWAAFADPDIDTWIDDPLETEDEFHPGHDPVRLVVLANRQEYEAEAPAQPAADRGTHHPVVVVVVCVVSVHNYYDYDD

InterPro domains:
  IPR001279 Metallo-beta-lactamase [PF12706] (3-81)
  IPR036866 Ribonuclease Z/Hydroxyacylglutathione hydrolase-like [G3DSA:3.60.15.10] (1-82)
  IPR036866 Ribonuclease Z/Hydroxyacylglutathione hydrolase-like [SSF56281] (2-81)

Nearest PDB structures (foldseek):
  6b9v-assembly1_B  TM=9.740E-01  e=2.886E-08  Candidatus Koribacter versatilis Ellin345
  3qh8-assembly1_A  TM=9.640E-01  e=2.376E-08  Brucella abortus 2308
  6b9v-assembly1_A  TM=9.768E-01  e=7.151E-08  Candidatus Koribacter versatilis Ellin345
  6zfq-assembly1_AAA  TM=4.494E-01  e=2.197E+00  Homo sapiens
  3reg-assembly1_A  TM=5.615E-01  e=8.032E+00  Entamoeba histolytica

Sequence (82 aa):
QVIPLPVWHGQGYRSLGFRFGDICYISDVSDIPDETYKLLEDCQLLILDALRPDRSSSTHFGLPRALEEVRKIKPKRTLFTG

Secondary structure (DSSP, 8-state):
-EEEEEEESSTT-EEEEEEETTEEEE-S-SB--HHHHHHTTT-SEEEEE--BSS---SSS-BHHHHHHHHHHH--SEEEEE-

pLDDT: mean 97.41, std 2.61, range [77.12, 98.81]

Organism: Aegilops tauschii subsp. strangulata (NCBI:txid200361)